Protein AF-A0A6L3MNU2-F1 (afdb_monomer_lite)

Radius of gyration: 21.31 Å; chains: 1; bounding box: 57×36×49 Å

Secondary structure (DSSP, 8-state):
--EEESTHHHHHGGG-TTGGG-SEEESS----HHHHHHHHHHHHHTT----GGG------S------HHHHHHHHHTS------

Structure (mmCIF, N/CA/C/O backbone):
data_AF-A0A6L3MNU2-F1
#
_entry.id   AF-A0A6L3MNU2-F1
#
loop_
_atom_site.group_PDB
_atom_site.id
_atom_site.type_symbol
_atom_site.label_atom_id
_atom_site.label_alt_id
_atom_site.label_comp_id
_atom_site.label_asym_id
_atom_site.label_entity_id
_atom_site.label_seq_id
_atom_site.pdbx_PDB_ins_code
_atom_site.Cartn_x
_atom_site.Cartn_y
_atom_site.Cartn_z
_atom_site.occupancy
_atom_site.B_iso_or_equiv
_atom_site.auth_seq_id
_atom_site.auth_comp_id
_atom_site.auth_asym_id
_atom_site.auth_atom_id
_atom_site.pdbx_PDB_model_num
ATOM 1 N N . PRO A 1 1 ? -0.791 -7.061 -21.954 1.00 84.44 1 PRO A N 1
ATOM 2 C CA . PRO A 1 1 ? 0.506 -6.498 -21.494 1.00 84.44 1 PRO A CA 1
ATOM 3 C C . PRO A 1 1 ? 0.249 -5.586 -20.285 1.00 84.44 1 PRO A C 1
ATOM 5 O O . PRO A 1 1 ? -0.855 -5.055 -20.196 1.00 84.44 1 PRO A O 1
ATOM 8 N N . PHE A 1 2 ? 1.205 -5.438 -19.362 1.00 96.06 2 PHE A N 1
ATOM 9 C CA . PHE A 1 2 ? 1.063 -4.595 -18.163 1.00 96.06 2 PHE A CA 1
ATOM 10 C C . PHE A 1 2 ? 2.346 -3.801 -17.884 1.00 96.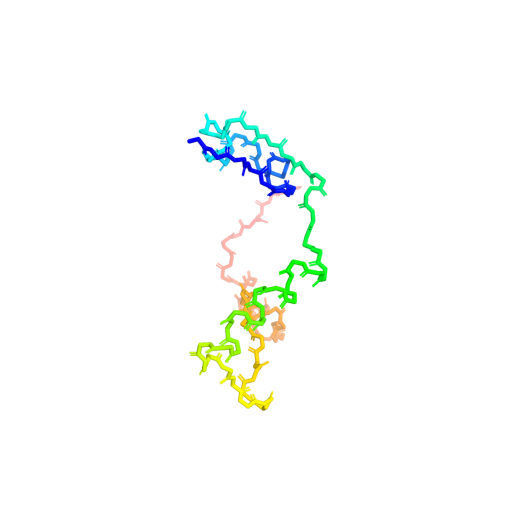06 2 PHE A C 1
ATOM 12 O O . PHE A 1 2 ? 3.423 -4.212 -18.317 1.00 96.06 2 PHE A O 1
ATOM 19 N N . THR A 1 3 ? 2.222 -2.699 -17.143 1.00 96.69 3 THR A N 1
ATOM 20 C CA . THR A 1 3 ? 3.353 -1.914 -16.624 1.00 96.69 3 THR A CA 1
ATOM 21 C C . THR A 1 3 ? 3.570 -2.257 -15.157 1.00 96.69 3 THR A C 1
ATOM 23 O O . THR A 1 3 ? 2.613 -2.296 -14.383 1.00 96.69 3 THR A O 1
ATOM 26 N N . LEU A 1 4 ? 4.816 -2.516 -14.775 1.00 96.88 4 LEU A N 1
ATOM 27 C CA . LEU A 1 4 ? 5.205 -2.687 -13.381 1.00 96.88 4 LEU A CA 1
ATOM 28 C C . LEU A 1 4 ? 5.457 -1.307 -12.761 1.0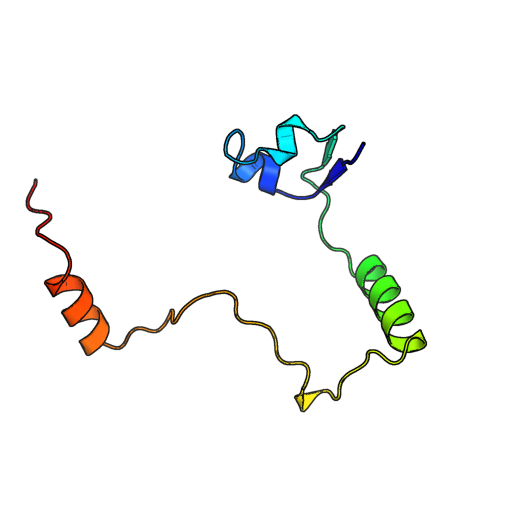0 96.88 4 LEU A C 1
ATOM 30 O O . LEU A 1 4 ? 6.273 -0.558 -13.281 1.00 96.88 4 LEU A O 1
ATOM 34 N N . ALA A 1 5 ? 4.766 -0.981 -11.672 1.00 96.62 5 ALA A N 1
ATOM 35 C CA . ALA A 1 5 ? 4.890 0.301 -10.981 1.00 96.62 5 ALA A CA 1
ATOM 36 C C . ALA A 1 5 ? 5.636 0.149 -9.646 1.00 96.62 5 ALA A C 1
ATOM 38 O O . ALA A 1 5 ? 5.439 -0.836 -8.927 1.00 96.62 5 ALA A O 1
ATOM 39 N N . GLY A 1 6 ? 6.435 1.153 -9.299 1.00 95.94 6 GLY A N 1
ATOM 40 C CA . GLY A 1 6 ? 7.136 1.266 -8.029 1.00 95.94 6 GLY A CA 1
ATOM 41 C C . GLY A 1 6 ? 8.505 0.587 -8.005 1.00 95.94 6 GLY A C 1
ATOM 42 O O . GLY A 1 6 ? 9.020 0.056 -8.989 1.00 95.94 6 GLY A O 1
ATOM 43 N N . ASN A 1 7 ? 9.114 0.589 -6.824 1.00 95.38 7 ASN A N 1
ATOM 44 C CA . ASN A 1 7 ? 10.530 0.265 -6.645 1.00 95.38 7 ASN A CA 1
ATOM 45 C C . ASN A 1 7 ? 10.875 -1.238 -6.657 1.00 95.38 7 ASN A C 1
ATOM 47 O O . ASN A 1 7 ? 12.053 -1.589 -6.581 1.00 95.38 7 ASN A O 1
ATOM 51 N N . ALA A 1 8 ? 9.890 -2.135 -6.755 1.00 94.69 8 ALA A N 1
ATOM 52 C CA . ALA A 1 8 ? 10.114 -3.579 -6.648 1.00 94.69 8 ALA A CA 1
ATOM 53 C C . ALA A 1 8 ? 11.055 -4.119 -7.740 1.00 94.69 8 ALA A C 1
ATOM 55 O O . ALA A 1 8 ? 11.839 -5.030 -7.480 1.00 94.69 8 ALA A O 1
ATOM 56 N N . ALA A 1 9 ? 11.021 -3.527 -8.938 1.00 95.25 9 ALA A N 1
ATOM 57 C CA . ALA A 1 9 ? 11.943 -3.869 -10.018 1.00 95.25 9 ALA A CA 1
ATOM 58 C C . ALA A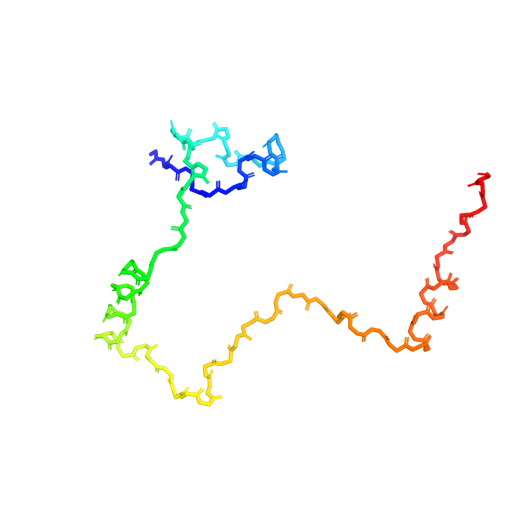 1 9 ? 13.409 -3.686 -9.592 1.00 95.25 9 ALA A C 1
ATOM 60 O O . ALA A 1 9 ? 14.224 -4.585 -9.783 1.00 95.25 9 ALA A O 1
ATOM 61 N N . ALA A 1 10 ? 13.721 -2.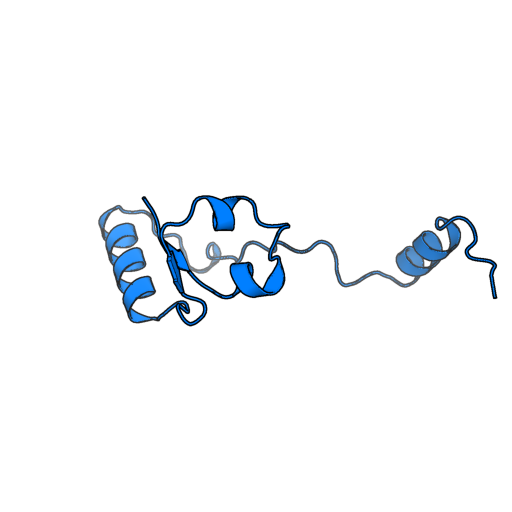547 -8.966 1.00 95.31 10 ALA A N 1
ATOM 62 C CA . ALA A 1 10 ? 15.062 -2.230 -8.486 1.00 95.31 10 ALA A CA 1
ATOM 63 C C . ALA A 1 10 ? 15.444 -3.042 -7.237 1.00 95.31 10 ALA A C 1
ATOM 65 O O . ALA A 1 10 ? 16.588 -3.467 -7.113 1.00 95.31 10 ALA A O 1
ATOM 66 N N . ALA A 1 11 ? 14.495 -3.280 -6.327 1.00 96.25 11 ALA A N 1
ATOM 67 C CA . ALA A 1 11 ? 14.757 -3.977 -5.068 1.00 96.25 11 ALA A CA 1
ATOM 68 C C . ALA A 1 11 ? 15.008 -5.484 -5.241 1.00 96.25 11 ALA A C 1
ATOM 70 O O . ALA A 1 11 ? 15.827 -6.052 -4.524 1.00 96.25 11 ALA A O 1
ATOM 71 N N . PHE A 1 12 ? 14.302 -6.130 -6.173 1.00 95.44 12 PHE A N 1
ATOM 72 C CA . PHE A 1 12 ? 14.304 -7.591 -6.302 1.00 95.44 12 PHE A CA 1
ATOM 73 C C . PHE A 1 12 ? 14.921 -8.098 -7.610 1.00 95.44 12 PHE A C 1
ATOM 75 O O . PHE A 1 12 ? 15.321 -9.260 -7.673 1.00 95.44 12 PHE A O 1
ATOM 82 N N . GLY A 1 13 ? 15.029 -7.265 -8.653 1.00 93.62 13 GLY A N 1
ATOM 83 C CA . GLY A 1 13 ? 15.662 -7.630 -9.923 1.00 93.62 13 GLY A CA 1
ATOM 84 C C . GLY A 1 13 ? 15.194 -8.990 -10.456 1.00 93.62 13 GLY A C 1
ATOM 85 O O . GLY A 1 13 ? 14.002 -9.219 -10.660 1.00 93.62 13 GLY A O 1
ATOM 86 N N . ALA A 1 14 ? 16.135 -9.921 -10.637 1.00 93.56 14 ALA A N 1
ATOM 87 C CA . ALA A 1 14 ? 15.860 -11.274 -11.130 1.00 93.56 14 ALA A CA 1
ATOM 88 C C . ALA A 1 14 ? 14.970 -12.125 -10.198 1.00 93.56 14 ALA A C 1
ATOM 90 O O . ALA A 1 14 ? 14.341 -13.075 -10.658 1.00 93.56 14 ALA A O 1
ATOM 91 N N . GLN A 1 15 ? 14.873 -11.784 -8.908 1.00 96.56 15 GLN A N 1
ATOM 92 C CA . GLN A 1 15 ? 13.986 -12.459 -7.952 1.00 96.56 15 GLN A CA 1
ATOM 93 C C . GLN A 1 15 ? 12.511 -12.067 -8.127 1.00 96.56 15 GLN A C 1
ATOM 95 O O . GLN A 1 15 ? 11.655 -12.615 -7.435 1.00 96.56 15 GLN A O 1
ATOM 100 N N . LEU A 1 16 ? 12.196 -11.143 -9.044 1.00 96.12 16 LEU A N 1
ATOM 101 C CA . LEU A 1 16 ? 10.836 -10.734 -9.382 1.00 96.12 16 LEU A CA 1
ATOM 102 C C . LEU A 1 16 ? 10.448 -11.251 -10.780 1.00 96.12 16 LEU A C 1
ATOM 104 O O . LEU A 1 16 ? 10.583 -10.520 -11.762 1.00 96.12 16 LEU A O 1
ATOM 108 N N . PRO A 1 17 ? 9.888 -12.472 -10.912 1.00 95.44 17 PRO A N 1
ATOM 109 C CA . PRO A 1 17 ? 9.497 -13.035 -12.209 1.00 95.44 17 PRO A CA 1
ATOM 110 C C . PRO A 1 17 ? 8.527 -12.156 -13.010 1.00 95.44 17 PRO A C 1
ATOM 112 O O . PRO A 1 17 ? 8.488 -12.219 -14.239 1.00 95.44 17 PRO A O 1
ATOM 115 N N . ALA A 1 18 ? 7.737 -11.323 -12.324 1.00 94.62 18 ALA A N 1
ATOM 116 C CA . ALA A 1 18 ? 6.829 -10.374 -12.957 1.00 94.62 18 ALA A CA 1
ATOM 117 C C . ALA A 1 18 ? 7.562 -9.335 -13.825 1.00 94.62 18 ALA A C 1
ATOM 119 O O . ALA A 1 18 ? 7.004 -8.907 -14.831 1.00 94.62 18 ALA A O 1
ATOM 120 N N . LEU A 1 19 ? 8.809 -8.978 -13.489 1.00 95.81 19 LEU A N 1
ATOM 121 C CA . LEU A 1 19 ? 9.607 -8.014 -14.249 1.00 95.81 19 LEU A CA 1
ATOM 122 C C . LEU A 1 19 ? 9.856 -8.495 -15.685 1.00 95.81 19 LEU A C 1
ATOM 124 O O . LEU A 1 19 ? 9.681 -7.726 -16.621 1.00 95.81 19 LEU A O 1
ATOM 128 N N . ALA A 1 20 ? 10.156 -9.783 -15.874 1.00 94.56 20 ALA A N 1
ATOM 129 C CA . ALA A 1 20 ? 10.394 -10.370 -17.197 1.00 94.56 20 ALA A CA 1
ATOM 130 C C . ALA A 1 20 ? 9.137 -10.421 -18.090 1.00 94.56 20 ALA A C 1
ATOM 132 O O . ALA A 1 20 ? 9.239 -10.615 -19.298 1.00 94.56 20 ALA A O 1
ATOM 133 N N . ARG A 1 21 ? 7.943 -10.281 -17.500 1.00 95.25 21 ARG A N 1
ATOM 134 C CA . ARG A 1 21 ? 6.649 -10.324 -18.203 1.00 95.25 21 ARG A CA 1
ATOM 135 C C . ARG A 1 21 ? 6.047 -8.934 -18.424 1.00 95.25 21 ARG A C 1
ATOM 137 O O . ARG A 1 21 ? 5.040 -8.823 -19.127 1.00 95.25 21 ARG A O 1
ATOM 144 N N . ALA A 1 22 ? 6.610 -7.906 -17.794 1.00 96.25 22 ALA A N 1
ATOM 145 C CA . ALA A 1 22 ? 6.129 -6.539 -17.898 1.00 96.25 22 ALA A CA 1
ATOM 146 C C . ALA A 1 22 ? 6.509 -5.947 -19.262 1.00 96.25 22 ALA A C 1
ATOM 148 O O . ALA A 1 22 ? 7.596 -6.189 -19.777 1.00 96.25 22 ALA A O 1
ATOM 149 N N . ALA A 1 23 ? 5.615 -5.151 -19.845 1.00 96.94 23 ALA A N 1
ATOM 150 C CA . ALA A 1 23 ? 5.913 -4.407 -21.068 1.00 96.94 23 ALA A CA 1
ATOM 151 C C . ALA A 1 23 ? 6.825 -3.199 -20.791 1.00 96.94 23 ALA A C 1
ATOM 153 O O . ALA A 1 23 ? 7.594 -2.793 -21.655 1.00 96.94 23 ALA A O 1
ATOM 154 N N . ALA A 1 24 ? 6.726 -2.637 -19.585 1.00 96.62 24 ALA A N 1
ATOM 155 C CA . ALA A 1 24 ? 7.563 -1.557 -19.082 1.00 96.62 24 ALA A CA 1
ATOM 156 C C . ALA A 1 24 ? 7.619 -1.615 -17.548 1.00 96.62 24 ALA A C 1
ATOM 158 O O . ALA A 1 24 ? 6.727 -2.187 -16.911 1.00 96.62 24 ALA A O 1
ATOM 159 N N . ALA A 1 25 ? 8.638 -0.989 -16.964 1.00 96.31 25 ALA A N 1
ATOM 160 C CA . ALA A 1 25 ? 8.737 -0.753 -15.530 1.00 96.31 25 ALA A CA 1
ATOM 161 C C . ALA A 1 25 ? 8.904 0.749 -15.272 1.00 96.31 25 ALA A C 1
ATOM 163 O O . ALA A 1 25 ? 9.763 1.385 -15.875 1.00 96.31 25 ALA A O 1
ATOM 164 N N . ASP A 1 26 ? 8.079 1.288 -14.382 1.00 96.75 26 ASP A N 1
ATOM 165 C CA . ASP A 1 26 ? 8.121 2.668 -13.913 1.00 96.75 26 ASP A CA 1
ATOM 166 C C . ASP A 1 26 ? 8.429 2.661 -12.412 1.00 96.75 26 ASP A C 1
ATOM 168 O O . ASP A 1 26 ? 7.569 2.347 -11.584 1.00 96.75 26 ASP A O 1
ATOM 172 N N . GLY A 1 27 ? 9.683 2.960 -12.071 1.00 95.12 27 GLY A N 1
ATOM 173 C CA . GLY A 1 27 ? 10.158 2.983 -10.688 1.00 95.12 27 GLY A CA 1
ATOM 174 C C . GLY A 1 27 ? 9.667 4.186 -9.882 1.00 95.12 27 GLY A C 1
ATOM 175 O O . GLY A 1 27 ? 9.599 4.096 -8.656 1.00 95.12 27 GLY A O 1
ATOM 176 N N . ASP A 1 28 ? 9.288 5.268 -10.564 1.00 94.88 28 ASP A N 1
ATOM 177 C CA . ASP A 1 28 ? 8.888 6.542 -9.959 1.00 94.88 28 ASP A CA 1
ATOM 178 C C . ASP A 1 28 ? 7.373 6.619 -9.719 1.00 94.88 28 ASP A C 1
ATOM 180 O O . ASP A 1 28 ? 6.877 7.531 -9.052 1.00 94.88 28 ASP A O 1
ATOM 184 N N . ALA A 1 29 ? 6.621 5.635 -10.218 1.00 95.31 29 ALA A N 1
ATOM 185 C CA . ALA A 1 29 ? 5.206 5.474 -9.929 1.00 95.31 29 ALA A CA 1
ATOM 186 C C . ALA A 1 29 ? 4.969 5.197 -8.431 1.00 95.31 29 ALA A C 1
ATOM 188 O O . ALA A 1 29 ? 5.023 4.059 -7.955 1.00 95.31 29 ALA A O 1
ATOM 189 N N . LEU A 1 30 ? 4.659 6.261 -7.690 1.00 93.88 30 LEU A N 1
ATOM 190 C CA . LEU A 1 30 ? 4.314 6.232 -6.270 1.00 93.88 30 LEU A CA 1
ATOM 191 C C . LEU A 1 30 ? 2.797 6.393 -6.049 1.00 93.88 30 LEU A C 1
ATOM 193 O O . LEU A 1 30 ? 2.109 7.011 -6.868 1.00 93.88 30 LEU A O 1
ATOM 197 N N . PRO A 1 31 ? 2.241 5.886 -4.929 1.00 93.31 31 PRO A N 1
ATOM 198 C CA . PRO A 1 31 ? 0.847 6.132 -4.577 1.00 93.31 31 PRO A CA 1
ATOM 199 C C . PRO A 1 31 ? 0.559 7.632 -4.449 1.00 93.31 31 PRO A C 1
ATOM 201 O O . PRO A 1 31 ? 1.230 8.342 -3.700 1.00 93.31 31 PRO A O 1
ATOM 204 N N . HIS A 1 32 ? -0.474 8.113 -5.144 1.00 95.31 32 HIS A N 1
ATOM 205 C CA . HIS A 1 32 ? -0.880 9.516 -5.099 1.00 95.31 32 HIS A CA 1
ATOM 206 C C . HIS A 1 32 ? -2.281 9.687 -4.504 1.00 95.31 32 HIS A C 1
ATOM 208 O O . HIS A 1 32 ? -3.197 8.918 -4.810 1.00 95.31 32 HIS A O 1
ATOM 214 N N . ALA A 1 33 ? -2.467 10.731 -3.690 1.00 96.88 33 ALA A N 1
ATOM 215 C CA . ALA A 1 33 ? -3.701 10.965 -2.937 1.00 96.88 33 ALA A CA 1
ATOM 216 C C . ALA A 1 33 ? -4.949 11.042 -3.833 1.00 96.88 33 ALA A C 1
ATOM 218 O O . ALA A 1 33 ? -5.986 10.475 -3.493 1.00 96.88 33 ALA A O 1
ATOM 219 N N . LEU A 1 34 ? -4.845 11.671 -5.009 1.00 97.44 34 LEU A N 1
ATOM 220 C CA . LEU A 1 34 ? -5.963 11.767 -5.953 1.00 97.44 34 LEU A CA 1
ATOM 221 C C . LEU A 1 34 ? -6.419 10.391 -6.466 1.00 97.44 34 LEU A C 1
ATOM 223 O O . LEU A 1 34 ? -7.616 10.116 -6.540 1.00 97.44 34 LEU A O 1
ATOM 227 N N . ALA A 1 35 ? -5.475 9.501 -6.789 1.00 95.50 35 ALA A N 1
ATOM 228 C CA . ALA A 1 35 ? -5.802 8.147 -7.228 1.00 95.50 35 ALA A CA 1
ATOM 229 C C . ALA A 1 35 ? -6.484 7.354 -6.100 1.00 95.50 35 ALA A C 1
ATOM 231 O O . ALA A 1 35 ? -7.488 6.680 -6.341 1.00 95.50 35 ALA A O 1
ATOM 232 N N . VAL A 1 36 ? -6.001 7.506 -4.861 1.00 96.38 36 VAL A N 1
ATOM 233 C CA . VAL A 1 36 ? -6.626 6.916 -3.667 1.00 96.38 36 VAL A CA 1
ATOM 234 C C . VAL A 1 36 ? -8.056 7.435 -3.481 1.00 96.38 36 VAL A C 1
ATOM 236 O O . VAL A 1 36 ? -8.973 6.637 -3.288 1.00 96.38 36 VAL A O 1
ATOM 239 N N . ALA A 1 37 ? -8.286 8.743 -3.623 1.00 97.56 37 ALA A N 1
ATOM 240 C CA . ALA A 1 37 ? -9.615 9.342 -3.504 1.00 97.56 37 ALA A CA 1
ATOM 241 C C . ALA A 1 37 ? -10.602 8.803 -4.556 1.00 97.56 37 ALA A C 1
ATOM 243 O O . ALA A 1 37 ? -11.755 8.513 -4.232 1.00 97.56 37 ALA A O 1
ATOM 244 N N . HIS A 1 38 ? -10.161 8.590 -5.801 1.00 98.00 38 HIS A N 1
ATOM 245 C CA . HIS A 1 38 ? -11.002 7.974 -6.832 1.00 98.00 38 HIS A CA 1
ATOM 246 C C . HIS A 1 38 ? -11.393 6.530 -6.497 1.00 98.00 38 HIS A C 1
ATOM 248 O O . HIS A 1 38 ? -12.544 6.137 -6.715 1.00 98.00 38 HIS A O 1
ATOM 254 N N . VAL A 1 39 ? -10.463 5.738 -5.958 1.00 96.94 39 VAL A N 1
ATOM 255 C CA . VAL A 1 39 ? -10.755 4.373 -5.493 1.00 96.94 39 VAL A CA 1
ATOM 256 C C . VAL A 1 39 ? -11.746 4.408 -4.326 1.00 96.94 39 VAL A C 1
ATOM 258 O O . VAL A 1 39 ? -12.744 3.684 -4.354 1.00 96.94 39 VAL A O 1
ATOM 261 N N . ALA A 1 40 ? -11.534 5.299 -3.354 1.00 96.31 40 ALA A N 1
ATOM 262 C CA . ALA A 1 40 ? -12.418 5.477 -2.205 1.00 96.31 40 ALA A CA 1
ATOM 263 C C . ALA A 1 40 ? -13.838 5.895 -2.622 1.00 96.31 40 ALA A C 1
ATOM 265 O O . ALA 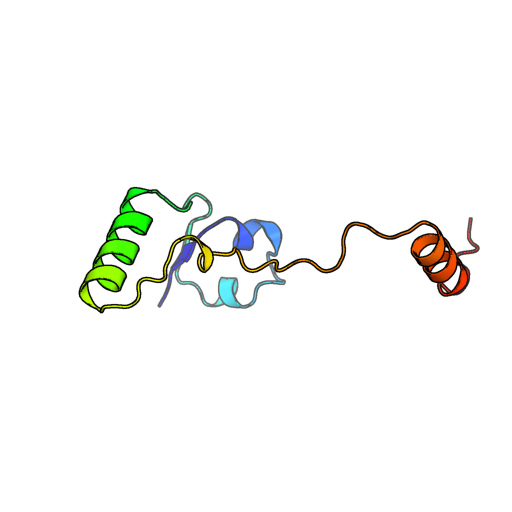A 1 40 ? -14.811 5.306 -2.159 1.00 96.31 40 ALA A O 1
ATOM 266 N N . LEU A 1 41 ? -13.979 6.831 -3.566 1.00 98.19 41 LEU A N 1
ATOM 267 C CA . LEU A 1 41 ? -15.282 7.262 -4.080 1.00 98.19 41 LEU A CA 1
ATOM 268 C C . LEU A 1 41 ? -16.059 6.105 -4.727 1.00 98.19 41 LEU A C 1
ATOM 270 O O . LEU A 1 41 ? -17.270 5.978 -4.535 1.00 98.19 41 LEU A O 1
ATOM 274 N N . ARG A 1 42 ? -15.376 5.236 -5.484 1.00 98.19 42 ARG A N 1
ATOM 275 C CA . ARG A 1 42 ? -15.998 4.033 -6.064 1.00 98.19 42 ARG A CA 1
ATOM 276 C C . ARG A 1 42 ? -16.443 3.050 -4.981 1.00 98.19 42 ARG A C 1
ATOM 278 O O . ARG A 1 42 ? -17.508 2.457 -5.115 1.00 98.19 42 ARG A O 1
ATOM 285 N N . ALA A 1 43 ? -15.651 2.876 -3.925 1.00 97.56 43 ALA A N 1
ATOM 286 C CA . ALA A 1 43 ? -16.014 2.026 -2.793 1.00 97.56 43 ALA A CA 1
ATOM 287 C C . ALA A 1 43 ? -17.210 2.587 -2.009 1.00 97.56 43 ALA A C 1
ATOM 289 O O . ALA A 1 43 ? -18.127 1.832 -1.689 1.00 97.56 43 ALA A O 1
ATOM 290 N N . PHE A 1 44 ? -17.246 3.905 -1.794 1.00 97.88 44 PHE A N 1
ATOM 291 C CA . PHE A 1 44 ? -18.354 4.603 -1.147 1.00 97.88 44 PHE A CA 1
ATOM 292 C C . PHE A 1 44 ? -19.668 4.411 -1.906 1.00 97.88 44 PHE A C 1
ATOM 294 O O . PHE A 1 44 ? -20.654 3.952 -1.338 1.00 97.88 44 PHE A O 1
ATOM 301 N N . ARG A 1 45 ? -19.663 4.659 -3.223 1.00 98.31 45 ARG A N 1
ATOM 302 C CA . ARG A 1 45 ? -20.841 4.454 -4.086 1.00 98.31 45 ARG A CA 1
ATOM 303 C C . ARG A 1 45 ? -21.338 3.008 -4.109 1.00 98.31 45 ARG A C 1
ATOM 305 O O . ARG A 1 45 ? -22.502 2.777 -4.402 1.00 98.31 45 ARG A O 1
ATOM 312 N N . ALA A 1 46 ? -20.463 2.051 -3.818 1.00 98.31 46 ALA A N 1
ATOM 313 C CA . ALA A 1 46 ? -20.793 0.635 -3.759 1.00 98.31 46 ALA A CA 1
ATOM 314 C C . ALA A 1 46 ? -21.128 0.138 -2.339 1.00 98.31 46 ALA A C 1
ATOM 316 O O . ALA A 1 46 ? -21.207 -1.071 -2.138 1.00 98.31 46 ALA A O 1
ATOM 317 N N . GLY A 1 47 ? -21.269 1.032 -1.353 1.00 97.75 47 GLY A N 1
ATOM 318 C CA . GLY A 1 47 ? -21.624 0.669 0.022 1.00 97.75 47 GLY A CA 1
ATOM 319 C C . GLY A 1 47 ? -20.552 -0.130 0.771 1.00 97.75 47 GLY A C 1
ATOM 320 O O . GLY A 1 47 ? -20.872 -0.822 1.729 1.00 97.75 47 GLY A O 1
ATOM 321 N N . ARG A 1 48 ? -19.281 -0.062 0.350 1.00 97.31 48 ARG A N 1
ATOM 322 C CA . ARG A 1 48 ? -18.165 -0.815 0.960 1.00 97.31 48 ARG A CA 1
ATOM 323 C C . ARG A 1 48 ? -17.412 -0.036 2.045 1.00 97.31 48 ARG A C 1
ATOM 325 O O . ARG A 1 48 ? -16.222 -0.260 2.246 1.00 97.31 48 ARG A O 1
ATOM 332 N N . THR A 1 49 ? -18.057 0.926 2.694 1.00 96.00 49 THR A N 1
ATOM 333 C CA . THR A 1 49 ? -17.444 1.669 3.803 1.00 96.00 49 THR A CA 1
ATOM 334 C C . THR A 1 49 ? -17.610 0.933 5.118 1.00 96.00 49 THR A C 1
ATOM 336 O O . THR A 1 49 ? -18.629 0.283 5.336 1.00 96.00 49 THR A O 1
ATOM 339 N N . VAL A 1 50 ? -16.646 1.110 6.015 1.00 95.00 50 VAL A N 1
ATOM 340 C CA . VAL A 1 50 ? -16.713 0.615 7.391 1.00 95.00 50 VAL A CA 1
ATOM 341 C C . VAL A 1 50 ? -16.755 1.789 8.375 1.00 95.00 50 VAL A C 1
ATOM 343 O O . VAL A 1 50 ? -16.246 2.868 8.050 1.00 95.00 50 VAL A O 1
ATOM 346 N N . PRO A 1 51 ? -17.354 1.609 9.563 1.00 95.62 51 PRO A N 1
ATOM 347 C CA . PRO A 1 51 ? -17.191 2.525 10.686 1.00 95.62 51 PRO A CA 1
ATOM 348 C C . PRO A 1 51 ? -15.715 2.796 11.015 1.00 95.62 51 PRO A C 1
ATOM 350 O O . PRO A 1 51 ? -14.848 1.950 10.795 1.00 95.62 51 PRO A O 1
ATOM 353 N N . ALA A 1 52 ? -15.419 3.986 11.541 1.00 92.06 52 ALA A N 1
ATOM 354 C CA . ALA A 1 52 ? -14.041 4.426 11.774 1.00 92.06 52 ALA A CA 1
ATOM 355 C C . ALA A 1 52 ? -13.289 3.565 12.806 1.00 92.06 52 ALA A C 1
ATOM 357 O O . ALA A 1 52 ? -12.091 3.344 12.662 1.00 92.06 52 ALA A O 1
ATOM 358 N N . ASP A 1 53 ? -13.990 3.043 13.812 1.00 93.88 53 ASP A N 1
ATOM 359 C CA . ASP A 1 53 ? -13.459 2.112 14.815 1.00 93.88 53 ASP A CA 1
ATOM 360 C C . ASP A 1 53 ? -13.104 0.733 14.231 1.00 93.88 53 ASP A C 1
ATOM 362 O O . ASP A 1 53 ? -12.293 0.009 14.803 1.00 93.88 53 ASP A O 1
ATOM 366 N N . GLN A 1 54 ? -13.660 0.390 13.066 1.00 93.88 54 GLN A N 1
ATOM 367 C CA . GLN A 1 54 ? -13.378 -0.844 12.329 1.00 93.88 54 GLN A CA 1
ATOM 368 C C . GLN A 1 54 ? -12.343 -0.651 11.211 1.00 93.88 54 GLN A C 1
ATOM 370 O O . GLN A 1 54 ? -11.893 -1.629 10.617 1.00 93.88 54 GLN A O 1
ATOM 375 N N . ALA A 1 55 ? -11.923 0.585 10.926 1.00 91.56 55 ALA A N 1
ATOM 376 C CA . ALA A 1 55 ? -10.911 0.906 9.918 1.00 91.56 55 ALA A CA 1
ATOM 377 C C . ALA A 1 55 ? -9.472 0.657 10.426 1.00 91.56 55 ALA A C 1
ATOM 379 O O . ALA A 1 55 ? -8.589 1.506 10.290 1.00 91.56 55 ALA A O 1
ATOM 380 N N . ALA A 1 56 ? -9.232 -0.504 11.041 1.00 88.31 56 ALA A N 1
ATOM 381 C CA . ALA A 1 56 ? -7.923 -0.887 11.557 1.00 88.31 56 ALA A CA 1
ATOM 382 C C . ALA A 1 56 ? -6.963 -1.296 10.416 1.00 88.31 56 ALA A C 1
ATOM 384 O O . ALA A 1 56 ? -7.364 -2.044 9.521 1.00 88.31 56 ALA A O 1
ATOM 385 N N . PRO A 1 57 ? -5.688 -0.855 10.434 1.00 87.62 57 PRO A N 1
ATOM 386 C CA . PRO A 1 57 ? -4.679 -1.335 9.495 1.00 87.62 57 PRO A CA 1
ATOM 387 C C . PRO A 1 57 ? -4.420 -2.835 9.648 1.00 87.62 57 PRO A C 1
ATOM 389 O O . PRO A 1 57 ? -4.323 -3.347 10.764 1.00 87.62 57 PRO A O 1
ATOM 392 N N . GLU A 1 58 ? -4.199 -3.519 8.530 1.00 86.88 58 GLU A N 1
ATOM 393 C CA . GLU A 1 58 ? -3.683 -4.884 8.544 1.00 86.88 58 GLU A CA 1
ATOM 394 C C . GLU A 1 58 ? -2.169 -4.858 8.795 1.00 86.88 58 GLU A C 1
ATOM 396 O O . GLU A 1 58 ? -1.384 -4.328 8.003 1.00 86.88 58 GLU A O 1
ATOM 401 N N . TYR A 1 59 ? -1.743 -5.400 9.935 1.00 85.56 59 TYR A N 1
ATOM 402 C CA . TYR A 1 59 ? -0.330 -5.495 10.281 1.00 85.56 59 TYR A CA 1
ATOM 403 C C . TYR A 1 59 ? 0.297 -6.714 9.602 1.00 85.56 59 TYR A C 1
ATOM 405 O O . TYR A 1 59 ? 0.127 -7.844 10.041 1.00 85.56 59 TYR A O 1
ATOM 413 N N . VAL A 1 60 ? 1.074 -6.471 8.547 1.00 85.06 60 VAL A N 1
ATOM 414 C CA . VAL A 1 60 ? 1.748 -7.519 7.752 1.00 85.06 60 VAL A CA 1
ATOM 415 C C . VAL A 1 60 ? 3.080 -8.005 8.341 1.00 85.06 60 VAL A C 1
ATOM 417 O O . VAL A 1 60 ? 3.783 -8.797 7.717 1.00 85.06 60 VAL A O 1
ATOM 420 N N . ARG A 1 61 ? 3.484 -7.495 9.510 1.00 82.69 61 ARG A N 1
ATOM 421 C CA . ARG A 1 61 ? 4.709 -7.917 10.204 1.00 82.69 61 ARG A CA 1
ATOM 422 C C . ARG A 1 61 ? 4.354 -8.724 11.440 1.00 82.69 61 ARG A C 1
ATOM 424 O O . ARG A 1 61 ? 3.507 -8.301 12.223 1.00 82.69 61 ARG A O 1
ATOM 431 N N . ASP A 1 62 ? 5.096 -9.806 11.649 1.00 81.19 62 ASP A N 1
ATOM 432 C CA . ASP A 1 62 ? 5.066 -10.557 12.899 1.00 81.19 62 ASP A CA 1
ATOM 433 C C . ASP A 1 62 ? 5.503 -9.693 14.085 1.00 81.19 62 ASP A C 1
ATOM 435 O O . ASP A 1 62 ? 6.023 -8.583 13.934 1.00 81.19 62 ASP A O 1
ATOM 439 N N . LYS A 1 63 ? 5.320 -10.232 15.291 1.00 79.44 63 LYS A N 1
ATOM 440 C CA . LYS A 1 63 ? 5.675 -9.592 16.559 1.00 79.44 63 LYS A CA 1
ATOM 441 C C . LYS A 1 63 ? 7.113 -9.052 16.541 1.00 79.44 63 LYS A C 1
ATOM 443 O O . LYS A 1 63 ? 8.079 -9.773 16.786 1.00 79.44 63 LYS A O 1
ATOM 448 N N . VAL A 1 64 ? 7.243 -7.747 16.308 1.00 81.00 64 VAL A N 1
ATOM 449 C CA . VAL A 1 64 ? 8.541 -7.053 16.293 1.00 81.00 64 VAL A CA 1
ATOM 450 C C . VAL A 1 64 ? 9.076 -6.797 17.703 1.00 81.00 64 VAL A C 1
ATOM 452 O O . VAL A 1 64 ? 10.285 -6.735 17.912 1.00 81.00 64 VAL A O 1
ATOM 455 N N . ALA A 1 65 ? 8.182 -6.682 18.687 1.00 84.81 65 ALA A N 1
ATOM 456 C CA . ALA A 1 65 ? 8.536 -6.498 20.087 1.00 84.81 65 ALA A CA 1
ATOM 457 C C . ALA A 1 65 ? 8.652 -7.859 20.784 1.00 84.81 65 ALA A C 1
ATOM 459 O O . ALA A 1 65 ? 7.675 -8.390 21.311 1.00 84.81 65 ALA A O 1
ATOM 460 N N . GLN A 1 66 ? 9.854 -8.433 20.776 1.00 82.75 66 GLN A N 1
ATOM 461 C CA . GLN A 1 66 ? 10.147 -9.641 21.545 1.00 82.75 66 GLN A CA 1
ATOM 462 C C . GLN A 1 66 ? 10.393 -9.294 23.014 1.00 82.75 66 GLN A C 1
ATOM 464 O O . GLN A 1 66 ? 11.125 -8.354 23.337 1.00 82.75 66 GLN A O 1
ATOM 469 N N . THR A 1 67 ? 9.837 -10.093 23.918 1.00 89.81 67 THR A N 1
ATOM 470 C CA . THR A 1 67 ? 10.187 -10.026 25.339 1.00 89.81 67 THR A CA 1
ATOM 471 C C . THR A 1 67 ? 11.628 -10.502 25.556 1.00 89.81 67 THR A C 1
ATOM 473 O O . THR A 1 67 ? 12.221 -11.184 24.718 1.00 89.81 67 THR A O 1
ATOM 476 N N . THR A 1 68 ? 12.228 -10.175 26.703 1.00 88.44 68 THR A N 1
ATOM 477 C CA . THR A 1 68 ? 13.569 -10.684 27.047 1.00 88.44 68 THR A CA 1
ATOM 478 C C . THR A 1 68 ? 13.609 -12.212 27.102 1.00 88.44 68 THR A C 1
ATOM 480 O O . THR A 1 68 ? 14.572 -12.797 26.614 1.00 88.44 68 THR A O 1
ATOM 483 N N . ALA A 1 69 ? 12.558 -12.859 27.617 1.00 87.69 69 ALA A N 1
ATOM 484 C CA . ALA A 1 69 ? 12.457 -14.318 27.642 1.00 87.69 69 ALA A CA 1
ATOM 485 C C . ALA A 1 69 ? 12.437 -14.913 26.223 1.00 87.69 69 ALA A C 1
ATOM 487 O O . ALA A 1 69 ? 13.189 -15.841 25.936 1.00 87.69 69 ALA A O 1
ATOM 488 N N . GLU A 1 70 ? 11.658 -14.324 25.312 1.00 87.94 70 GLU A N 1
ATOM 489 C CA . GLU A 1 70 ? 11.600 -14.740 23.903 1.00 87.94 70 GLU A CA 1
ATOM 490 C C . GLU A 1 70 ? 12.951 -14.557 23.200 1.00 87.94 70 GLU A C 1
ATOM 492 O O . GLU A 1 70 ? 13.410 -15.458 22.497 1.00 87.94 70 GLU A O 1
ATOM 497 N N . ARG A 1 71 ? 13.647 -13.436 23.449 1.00 85.44 71 ARG A N 1
ATOM 498 C CA . ARG A 1 71 ? 15.001 -13.210 22.914 1.00 85.44 71 ARG A CA 1
ATOM 499 C C . ARG A 1 71 ? 16.003 -14.245 23.424 1.00 85.44 71 ARG A C 1
ATOM 501 O O . ARG A 1 71 ? 16.860 -14.683 22.658 1.00 85.44 71 ARG A O 1
ATOM 508 N N . MET A 1 72 ? 15.923 -14.624 24.701 1.00 87.12 72 MET A N 1
ATOM 509 C CA . MET A 1 72 ? 16.808 -15.635 25.285 1.00 87.12 72 MET A CA 1
ATOM 510 C C . MET A 1 72 ? 16.534 -17.031 24.723 1.00 87.12 72 MET A C 1
ATOM 512 O O . MET A 1 72 ? 17.478 -17.724 24.344 1.00 87.12 72 MET A O 1
ATOM 516 N N . ALA A 1 73 ? 15.262 -17.412 24.583 1.00 85.94 73 ALA A N 1
ATOM 517 C CA . ALA A 1 73 ? 14.869 -18.675 23.966 1.00 85.94 73 ALA A CA 1
ATOM 518 C C . ALA A 1 73 ? 15.306 -18.756 22.492 1.00 85.94 73 ALA A C 1
ATOM 520 O O . ALA A 1 73 ? 15.875 -19.761 22.073 1.00 85.94 73 ALA A O 1
ATOM 521 N N . A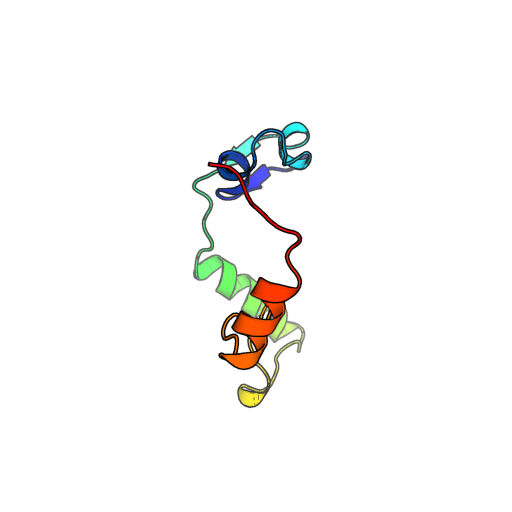LA A 1 74 ? 15.140 -17.676 21.719 1.00 86.00 74 ALA A N 1
ATOM 522 C CA . ALA A 1 74 ? 15.573 -17.615 20.322 1.00 86.00 74 ALA A CA 1
ATOM 523 C C . ALA A 1 74 ? 17.103 -17.708 20.156 1.00 86.00 74 ALA A C 1
ATOM 525 O O . ALA A 1 74 ? 17.580 -18.258 19.163 1.00 86.00 74 ALA A O 1
ATOM 526 N N . ARG A 1 75 ? 17.883 -17.189 21.118 1.00 82.44 75 ARG A N 1
ATOM 527 C CA . ARG A 1 75 ? 19.347 -17.366 21.156 1.00 82.44 75 ARG A CA 1
ATOM 528 C C . ARG A 1 75 ? 19.737 -18.812 21.451 1.00 82.44 75 ARG A C 1
ATOM 530 O O . ARG A 1 75 ? 20.639 -19.319 20.800 1.00 82.44 75 ARG A O 1
ATOM 537 N N . ALA A 1 76 ? 19.057 -19.462 22.396 1.00 80.00 76 ALA A N 1
ATOM 538 C CA . ALA A 1 76 ? 19.327 -20.851 22.771 1.00 80.00 76 ALA A CA 1
ATOM 539 C C . ALA A 1 76 ? 18.913 -21.860 21.682 1.00 80.00 76 ALA A C 1
ATOM 541 O O . ALA A 1 76 ? 19.573 -22.877 21.506 1.00 80.00 76 ALA A O 1
ATOM 542 N N . ALA A 1 77 ? 17.844 -21.569 20.934 1.00 76.50 77 ALA A N 1
ATOM 543 C CA . ALA A 1 77 ? 17.331 -22.424 19.861 1.00 76.50 77 ALA A CA 1
ATOM 544 C C . ALA A 1 77 ? 18.104 -22.304 18.534 1.00 76.50 77 ALA A C 1
ATOM 546 O O . ALA A 1 77 ? 17.864 -23.082 17.611 1.00 76.50 77 ALA A O 1
ATOM 547 N N . ARG A 1 78 ? 19.014 -21.330 18.402 1.00 71.94 78 ARG A N 1
ATOM 548 C CA . ARG A 1 78 ? 19.844 -21.181 17.205 1.00 71.94 78 ARG A CA 1
ATOM 549 C C . ARG A 1 78 ? 21.043 -22.137 17.344 1.00 71.94 78 ARG A C 1
ATOM 551 O O . ARG A 1 78 ? 21.866 -21.910 18.230 1.00 71.94 78 ARG A O 1
ATOM 558 N N . PRO A 1 79 ? 21.160 -23.206 16.530 1.00 55.66 79 PRO A N 1
ATOM 559 C CA . PRO A 1 79 ? 22.296 -24.117 16.621 1.00 55.66 79 PRO A CA 1
ATOM 560 C C . PRO A 1 79 ? 23.583 -23.330 16.341 1.00 55.66 79 PRO A C 1
ATOM 562 O O . PRO A 1 79 ? 23.607 -22.455 15.474 1.00 55.66 79 PRO A O 1
ATOM 565 N N . GLY A 1 80 ? 24.607 -23.590 17.153 1.00 56.47 80 GLY A N 1
ATOM 566 C CA . GLY A 1 80 ? 25.773 -22.732 17.342 1.00 56.47 80 GLY A CA 1
ATOM 567 C C . GLY A 1 80 ? 26.408 -22.187 16.063 1.00 56.47 80 GLY A C 1
ATOM 568 O O . GLY A 1 80 ? 27.004 -22.923 15.286 1.00 56.47 80 GLY A O 1
ATOM 569 N N . GLY A 1 81 ? 26.381 -20.861 15.925 1.00 49.03 81 GLY A N 1
ATOM 570 C CA . GLY A 1 81 ? 27.383 -20.118 15.169 1.00 49.03 81 GLY A CA 1
ATOM 571 C C . GLY A 1 81 ? 28.625 -19.914 16.036 1.00 49.03 81 GLY A C 1
ATOM 572 O O . GLY A 1 81 ? 28.851 -18.819 16.540 1.00 49.03 81 GLY A O 1
ATOM 573 N N . ALA A 1 82 ? 29.385 -20.987 16.254 1.00 49.56 82 ALA A N 1
ATOM 574 C CA . ALA A 1 82 ? 30.820 -20.878 16.474 1.00 49.56 82 ALA A CA 1
ATOM 575 C C . ALA A 1 82 ? 31.481 -20.790 15.091 1.00 49.56 82 ALA A C 1
ATOM 577 O O . ALA A 1 82 ? 31.223 -21.676 14.274 1.00 49.56 82 ALA A O 1
ATOM 578 N N . GLN A 1 83 ? 32.266 -19.726 14.870 1.00 42.88 83 GLN A N 1
ATOM 579 C CA . GLN A 1 83 ? 33.231 -19.411 13.788 1.00 42.88 83 GLN A CA 1
ATOM 580 C C . GLN A 1 83 ? 33.055 -17.920 13.447 1.00 42.88 83 GLN A C 1
ATOM 582 O O . GLN A 1 83 ? 31.967 -17.532 13.037 1.00 42.88 83 GLN A O 1
ATOM 587 N N . GLY A 1 84 ? 34.014 -17.011 13.587 1.00 38.62 84 GLY A N 1
ATOM 588 C CA . GLY A 1 84 ? 35.404 -16.993 14.037 1.00 38.62 84 GLY A CA 1
ATOM 589 C C . GLY A 1 84 ? 35.865 -15.535 13.941 1.00 38.62 84 GLY A C 1
ATOM 590 O O . GLY A 1 84 ? 35.208 -14.776 13.189 1.00 38.62 84 GLY A O 1
#

pLDDT: mean 89.15, std 12.74, range [38.62, 98.31]

InterPro domains:
  IPR043129 ATPase, nucleotide binding domain [SSF53067] (2-59)

Sequence (84 aa):
PFTLAGNAAAAFGAQLPALARAAAADGDALPHALAVAHVALRAFRAGRTVPADQAAPEYVRDKVAQTTAERMAARAARPGGAQG

Organism: NCBI:txid1503054

Foldseek 3Di:
DAEAEAQCCVVQPVNDPVVVVHPYYHHPRDDDPVVVVVVVVVCVVVVNDDPPVPPDDDDPDDDPDDDPVRVVVVVVPPPDPDDD